Protein AF-A0A923WG57-F1 (afdb_monomer)

Mean predicted aligned error: 2.92 Å

Radius of gyration: 14.77 Å; Cα contacts (8 Å, |Δi|>4): 131; chains: 1; bounding box: 33×25×39 Å

Solvent-accessible surface area (backbone atoms only — not co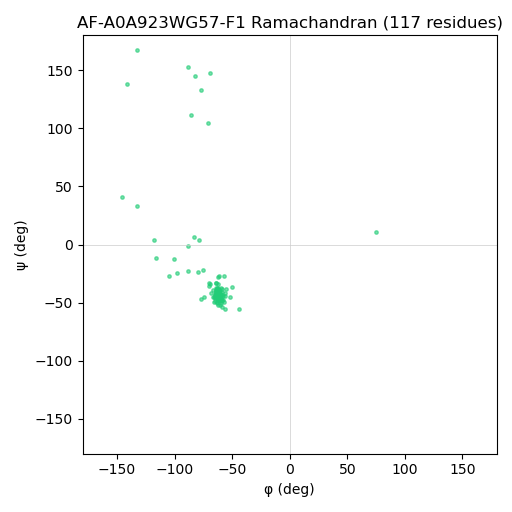mparable to full-atom values): 5946 Å² total; per-residue (Å²): 108,37,70,60,24,47,52,49,17,53,53,31,32,54,52,9,50,39,23,56,78,37,32,36,59,50,31,28,64,33,53,68,44,68,55,82,51,70,68,54,43,53,51,36,26,52,51,9,53,52,30,35,51,51,12,50,52,25,53,69,29,28,86,41,91,63,31,64,60,55,41,54,51,46,32,53,52,21,50,49,52,35,48,53,45,56,51,42,56,76,76,47,90,61,75,36,68,52,41,53,50,52,38,53,49,31,48,51,50,24,51,53,37,52,56,60,75,75,105

Secondary structure (DSSP, 8-state):
-HHHHHHHHHHHHHHHHHHHH-HHHHHHHHHSS---SHHHHHHHHHHHHHHHHHHHHHHHHTTSTTHHHHHHHHHHHHHHHHHHHHHHHHHS----HHHHHHHHHHHHHHHHHHHHHH-

Foldseek 3Di:
DLVLLQVLLVVLLVLLVCLQPPVQVVCCVQQVGGDPDPVSSVVSNVVSVVSNVLSVVSVVCSPPPCNLVSLVVLLVVLVVLLVVLVVCVVVHPRDDPNNVVSNVVSVVSNVVSVVVNVD

Sequence (119 aa):
MKTLLTFTAIIEALTGLALIVASSLLSEVLLGQTINETQGIIIAMVAGVALCSLAAGCWFLREDAAASGMVKALVCYNAGIVFIFVFSMLTTELRSIPFALVAFFHFGCAVWCGMILKN

Nearest PDB structures (foldseek):
  2rld-assembly1_E  TM=5.932E-01  e=5.646E+00  Bacteroides thetaiotaomicron VPI-5482

pLDDT: mean 94.81, std 4.75, range [67.69, 98.69]

Structure (mmCIF, N/CA/C/O backbone):
data_AF-A0A923WG57-F1
#
_entry.id   AF-A0A923WG57-F1
#
loop_
_atom_site.group_PDB
_atom_site.id
_atom_site.type_symbol
_atom_site.label_atom_id
_atom_site.label_alt_id
_atom_site.label_comp_id
_atom_site.label_asym_id
_atom_site.label_entity_id
_atom_site.label_seq_id
_atom_site.pdbx_PDB_ins_code
_atom_site.Cartn_x
_atom_site.Cartn_y
_atom_site.Cartn_z
_atom_site.occupancy
_atom_site.B_iso_or_equiv
_atom_site.auth_seq_id
_atom_site.auth_comp_id
_atom_site.auth_asym_id
_atom_site.auth_atom_id
_atom_site.pdbx_PDB_model_num
ATOM 1 N N . MET A 1 1 ? -9.942 -3.915 14.505 1.00 92.06 1 MET A N 1
ATOM 2 C CA . MET A 1 1 ? -9.435 -3.020 13.434 1.00 92.06 1 MET A CA 1
ATOM 3 C C . MET A 1 1 ? -7.966 -2.639 13.626 1.00 92.06 1 MET A C 1
ATOM 5 O O . MET A 1 1 ? -7.244 -2.682 12.641 1.00 92.06 1 MET A O 1
ATOM 9 N N . LYS A 1 2 ? -7.496 -2.370 14.859 1.00 95.44 2 LYS A N 1
ATOM 10 C CA . LYS A 1 2 ? -6.091 -2.033 15.170 1.00 95.44 2 LYS A CA 1
ATOM 11 C C . LYS A 1 2 ? -5.039 -2.901 14.470 1.00 95.44 2 LYS A C 1
ATOM 13 O O . LYS A 1 2 ? -4.208 -2.359 13.761 1.00 95.44 2 LYS A O 1
ATOM 18 N N . THR A 1 3 ? -5.091 -4.227 14.621 1.00 97.25 3 THR A N 1
ATOM 19 C CA . THR A 1 3 ? -4.087 -5.135 14.027 1.00 97.25 3 THR A CA 1
ATOM 20 C C . THR A 1 3 ? -3.993 -5.000 12.508 1.00 97.25 3 THR A C 1
ATOM 22 O O . THR A 1 3 ? -2.895 -4.850 11.984 1.00 97.25 3 THR A O 1
ATOM 25 N N . LEU A 1 4 ? -5.140 -5.000 11.820 1.00 96.88 4 LEU A N 1
ATOM 26 C CA . LEU A 1 4 ? -5.219 -4.813 10.370 1.00 96.88 4 LEU A CA 1
ATOM 27 C C . LEU A 1 4 ? -4.622 -3.459 9.962 1.00 96.88 4 LEU A C 1
ATOM 29 O O . LEU A 1 4 ? -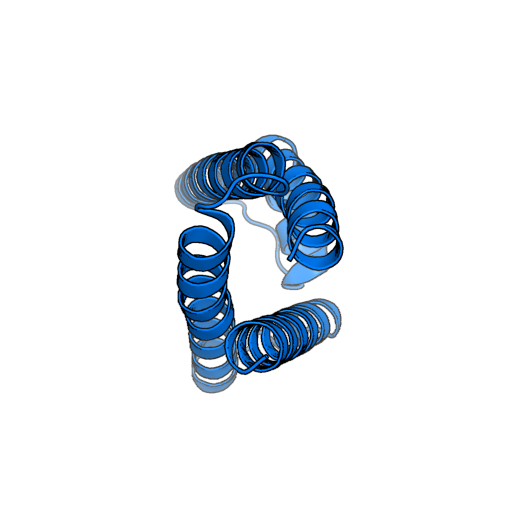3.761 -3.411 9.095 1.00 96.88 4 LEU A O 1
ATOM 33 N N . LEU A 1 5 ? -5.040 -2.370 10.616 1.00 97.88 5 LEU A N 1
ATOM 34 C CA . LEU A 1 5 ? -4.583 -1.023 10.275 1.00 97.88 5 LEU A CA 1
ATOM 35 C C . LEU A 1 5 ? -3.089 -0.820 10.566 1.00 97.88 5 LEU A C 1
ATOM 37 O O . LEU A 1 5 ? -2.395 -0.227 9.751 1.00 97.88 5 LEU A O 1
ATOM 41 N N . THR A 1 6 ? -2.558 -1.362 11.665 1.00 98.38 6 THR A N 1
ATOM 42 C CA . THR A 1 6 ? -1.111 -1.348 11.934 1.00 98.38 6 THR A CA 1
ATOM 43 C C . THR A 1 6 ? -0.342 -2.127 10.870 1.00 98.38 6 THR A C 1
ATOM 45 O O . THR A 1 6 ? 0.672 -1.646 10.372 1.00 98.38 6 THR A O 1
ATOM 48 N N . PHE A 1 7 ? -0.823 -3.321 10.515 1.00 98.12 7 PHE A N 1
ATOM 49 C CA . PHE A 1 7 ? -0.194 -4.157 9.498 1.00 98.12 7 PHE A CA 1
ATOM 50 C C . PHE A 1 7 ? -0.147 -3.448 8.140 1.00 98.12 7 PHE A C 1
ATOM 52 O O . PHE A 1 7 ? 0.928 -3.298 7.563 1.00 98.12 7 PHE A O 1
ATOM 59 N N . THR A 1 8 ? -1.289 -2.938 7.672 1.00 97.38 8 THR A N 1
ATOM 60 C CA . THR A 1 8 ? -1.376 -2.179 6.421 1.00 97.38 8 THR A CA 1
ATOM 61 C C . THR A 1 8 ? -0.519 -0.918 6.471 1.00 97.38 8 THR A C 1
ATOM 63 O O . THR A 1 8 ? 0.210 -0.658 5.524 1.00 97.38 8 THR A O 1
ATOM 66 N N . ALA A 1 9 ? -0.518 -0.170 7.581 1.00 98.25 9 ALA A N 1
ATOM 67 C CA . ALA A 1 9 ? 0.315 1.025 7.712 1.00 98.25 9 ALA A CA 1
ATOM 68 C C . ALA A 1 9 ? 1.804 0.729 7.487 1.00 98.25 9 ALA A C 1
ATOM 70 O O . ALA A 1 9 ? 2.471 1.465 6.770 1.00 98.25 9 ALA A O 1
ATOM 71 N N . ILE A 1 10 ? 2.326 -0.352 8.070 1.00 98.50 10 ILE A N 1
ATOM 72 C CA . ILE A 1 10 ? 3.740 -0.717 7.925 1.00 98.50 10 ILE A CA 1
ATOM 73 C C . ILE A 1 10 ? 4.051 -1.102 6.474 1.00 98.50 10 ILE A C 1
ATOM 75 O O . ILE A 1 10 ? 5.004 -0.583 5.895 1.00 98.50 10 ILE A O 1
ATOM 79 N N . ILE A 1 11 ? 3.247 -1.985 5.876 1.00 97.88 11 ILE A N 1
ATOM 80 C CA . ILE A 1 11 ? 3.490 -2.479 4.514 1.00 97.88 11 ILE A CA 1
ATOM 81 C C . ILE A 1 11 ? 3.362 -1.360 3.474 1.00 97.88 11 ILE A C 1
ATOM 83 O O . ILE A 1 11 ? 4.237 -1.215 2.620 1.00 97.88 11 ILE A O 1
ATOM 87 N N . GLU A 1 12 ? 2.314 -0.542 3.560 1.00 97.81 12 GLU A N 1
ATOM 88 C CA . GLU A 1 12 ? 2.081 0.548 2.608 1.00 97.81 12 GLU A CA 1
ATOM 89 C C . GLU A 1 12 ? 3.106 1.677 2.773 1.00 97.81 12 GLU A C 1
ATOM 91 O O . GLU A 1 12 ? 3.524 2.269 1.782 1.00 97.81 12 GLU A O 1
ATOM 96 N N . ALA A 1 13 ? 3.588 1.943 3.995 1.00 98.50 13 ALA A N 1
ATOM 97 C CA . ALA A 1 13 ? 4.668 2.909 4.206 1.00 98.50 13 ALA A CA 1
ATOM 98 C C . ALA A 1 13 ? 5.981 2.437 3.570 1.00 98.50 13 ALA A C 1
ATOM 100 O O . ALA A 1 13 ? 6.651 3.218 2.898 1.00 98.50 13 ALA A O 1
ATOM 101 N N . LEU A 1 14 ? 6.349 1.163 3.755 1.00 98.12 14 LEU A N 1
ATOM 102 C CA . LEU A 1 14 ? 7.566 0.600 3.163 1.00 98.12 14 LEU A CA 1
ATOM 103 C C . LEU A 1 14 ? 7.482 0.575 1.633 1.00 98.12 14 LEU A C 1
ATOM 105 O O . LEU A 1 14 ? 8.421 1.003 0.962 1.00 98.12 14 LEU A O 1
ATOM 109 N N . THR A 1 15 ? 6.346 0.139 1.087 1.00 97.12 15 THR A N 1
ATOM 110 C CA . THR A 1 15 ? 6.103 0.130 -0.363 1.00 97.12 15 THR A CA 1
ATOM 111 C C . THR A 1 15 ? 6.089 1.550 -0.929 1.00 97.12 15 THR A C 1
ATOM 113 O O . THR A 1 15 ? 6.724 1.814 -1.949 1.00 97.12 15 THR A O 1
ATOM 116 N N . GLY A 1 16 ? 5.430 2.490 -0.247 1.00 98.12 16 GLY A N 1
ATOM 117 C CA . GLY A 1 16 ? 5.365 3.892 -0.647 1.00 98.12 16 GLY A CA 1
ATOM 118 C C . GLY A 1 16 ? 6.733 4.568 -0.663 1.00 98.12 16 GLY A C 1
ATOM 119 O O . GLY A 1 16 ? 7.092 5.215 -1.647 1.00 98.12 16 GLY A O 1
ATOM 120 N N . LEU A 1 17 ? 7.544 4.354 0.377 1.00 98.50 17 LEU A N 1
ATOM 121 C CA . LEU A 1 17 ? 8.924 4.837 0.423 1.00 98.50 17 LEU A CA 1
ATOM 122 C C . LEU A 1 17 ? 9.770 4.227 -0.695 1.00 98.50 17 LEU A C 1
ATOM 124 O O . LEU A 1 17 ? 10.478 4.962 -1.379 1.00 98.50 17 LEU A O 1
ATOM 128 N N . ALA A 1 18 ? 9.666 2.916 -0.924 1.00 98.06 18 ALA A N 1
ATOM 129 C CA . ALA A 1 18 ? 10.389 2.241 -1.998 1.00 98.06 18 ALA A CA 1
ATOM 130 C C . ALA A 1 18 ? 10.003 2.780 -3.389 1.00 98.06 18 ALA A C 1
ATOM 132 O O . ALA A 1 18 ? 10.885 2.999 -4.215 1.00 98.06 18 ALA A O 1
ATOM 133 N N . LEU A 1 19 ? 8.723 3.085 -3.632 1.00 97.81 19 LEU A N 1
ATOM 134 C CA . LEU A 1 19 ? 8.271 3.746 -4.863 1.00 97.81 19 LEU A CA 1
ATOM 135 C C . LEU A 1 19 ? 8.827 5.168 -5.024 1.00 97.81 19 LEU A C 1
ATOM 137 O O . LEU A 1 19 ? 9.071 5.599 -6.147 1.00 97.81 19 LEU A O 1
ATOM 141 N N . ILE A 1 20 ? 9.038 5.905 -3.932 1.00 98.31 20 ILE A N 1
ATOM 142 C CA . ILE A 1 20 ? 9.596 7.264 -3.992 1.00 98.31 20 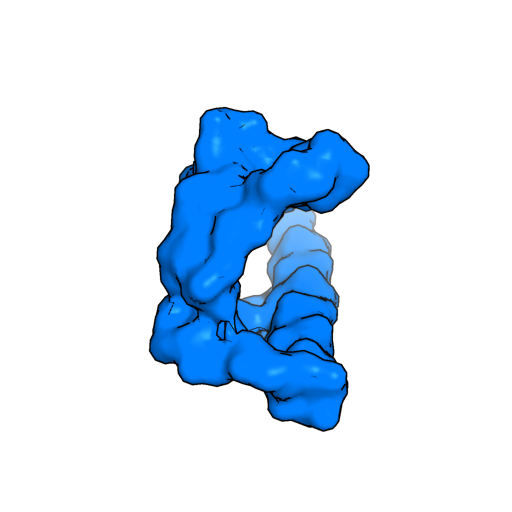ILE A CA 1
ATOM 143 C C . ILE A 1 20 ? 11.097 7.233 -4.296 1.00 98.31 20 ILE A C 1
ATOM 145 O O . ILE A 1 20 ? 11.569 8.024 -5.109 1.00 98.31 20 ILE A O 1
ATOM 149 N N . VAL A 1 21 ? 11.854 6.351 -3.635 1.00 98.00 21 VAL A N 1
ATOM 150 C CA . VAL A 1 21 ? 13.329 6.390 -3.670 1.00 98.00 21 VAL A CA 1
ATOM 151 C C . VAL A 1 21 ? 13.952 5.427 -4.678 1.00 98.00 21 VAL A C 1
ATOM 153 O O . VAL A 1 21 ? 15.082 5.641 -5.106 1.00 98.00 21 VAL A O 1
ATOM 156 N N . ALA A 1 22 ? 13.245 4.356 -5.039 1.00 97.06 22 ALA A N 1
ATOM 157 C CA . ALA A 1 22 ? 13.778 3.242 -5.817 1.00 97.06 22 ALA A CA 1
ATOM 158 C C . ALA A 1 22 ? 12.718 2.639 -6.760 1.00 97.06 22 ALA A C 1
ATOM 160 O O . ALA A 1 22 ? 12.638 1.419 -6.912 1.00 97.06 22 ALA A O 1
ATOM 161 N N . SER A 1 23 ? 11.908 3.485 -7.409 1.00 96.12 23 SER A N 1
ATOM 162 C CA . SER A 1 23 ? 10.811 3.064 -8.299 1.00 96.12 23 SER A CA 1
ATOM 163 C C . SER A 1 23 ? 11.242 2.072 -9.381 1.00 96.12 23 SER A C 1
ATOM 165 O O . SER A 1 23 ? 10.565 1.064 -9.576 1.00 96.12 23 SER A O 1
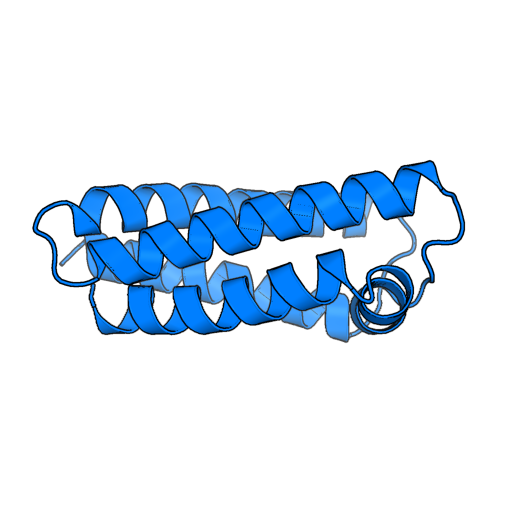ATOM 167 N N . SER A 1 24 ? 12.371 2.312 -10.056 1.00 95.62 24 SER A N 1
ATOM 168 C CA . SER A 1 24 ? 12.869 1.417 -11.110 1.00 95.62 24 SER A CA 1
ATOM 169 C C . SER A 1 24 ? 13.232 0.031 -10.571 1.00 95.62 24 SER A C 1
ATOM 171 O O . SER A 1 24 ? 12.845 -0.961 -11.181 1.00 95.62 24 SER A O 1
ATOM 173 N N . LEU A 1 25 ? 13.894 -0.041 -9.408 1.00 96.06 25 LEU A N 1
ATOM 174 C CA . LEU A 1 25 ? 14.246 -1.305 -8.751 1.00 96.06 25 LEU A CA 1
ATOM 175 C C . LEU A 1 25 ? 12.995 -2.044 -8.270 1.00 96.06 25 LEU A C 1
ATOM 177 O O . LEU A 1 25 ? 12.859 -3.246 -8.478 1.00 96.06 25 LEU A O 1
ATOM 181 N N . LEU A 1 26 ? 12.064 -1.329 -7.635 1.00 95.38 26 LEU A N 1
ATOM 182 C CA . LEU A 1 26 ? 10.831 -1.938 -7.152 1.00 95.38 26 LEU A CA 1
ATOM 183 C C . LEU A 1 26 ? 9.982 -2.466 -8.316 1.00 95.38 26 LEU A C 1
ATOM 185 O O . LEU A 1 26 ? 9.436 -3.561 -8.220 1.00 95.38 26 LEU A O 1
ATOM 189 N N . SER A 1 27 ? 9.912 -1.732 -9.428 1.00 93.62 27 SER A N 1
ATOM 190 C CA . SER A 1 27 ? 9.252 -2.197 -10.649 1.00 93.62 27 SER A CA 1
ATOM 191 C C . SER A 1 27 ? 9.942 -3.420 -11.244 1.00 93.62 27 SER A C 1
ATOM 193 O O . SER A 1 27 ? 9.265 -4.353 -11.660 1.00 93.62 27 SER A O 1
ATOM 195 N N . GLU A 1 28 ? 11.273 -3.468 -11.256 1.00 94.06 28 GLU A N 1
ATOM 196 C CA . GLU A 1 28 ? 12.004 -4.635 -11.751 1.00 94.06 28 GLU A CA 1
ATOM 197 C C . GLU A 1 28 ? 11.694 -5.879 -10.917 1.00 94.06 28 GLU A C 1
ATOM 199 O O . GLU A 1 28 ? 11.354 -6.925 -11.463 1.00 94.06 28 GLU A O 1
ATOM 204 N N . VAL A 1 29 ? 11.721 -5.751 -9.589 1.00 93.19 29 VAL A N 1
ATOM 205 C CA . VAL A 1 29 ? 11.403 -6.854 -8.678 1.00 93.19 29 VAL A CA 1
ATOM 206 C C . VAL A 1 29 ? 9.945 -7.283 -8.819 1.00 93.19 29 VAL A C 1
ATOM 208 O O . VAL A 1 29 ? 9.664 -8.475 -8.925 1.00 93.19 29 VAL A O 1
ATOM 211 N N . LEU A 1 30 ? 9.004 -6.335 -8.809 1.00 90.62 30 LEU A N 1
ATOM 212 C CA . LEU A 1 30 ? 7.579 -6.651 -8.804 1.00 90.62 30 LEU A CA 1
ATOM 213 C C . LEU A 1 30 ? 7.077 -7.068 -10.180 1.00 90.62 30 LEU A C 1
ATOM 215 O O . LEU A 1 30 ? 6.386 -8.072 -10.287 1.00 90.62 30 LEU A O 1
ATOM 219 N N . LEU A 1 31 ? 7.419 -6.329 -11.231 1.00 89.69 31 LEU A N 1
ATOM 220 C CA . LEU A 1 31 ? 6.874 -6.492 -12.581 1.00 89.69 31 LEU A CA 1
ATOM 221 C C . LEU A 1 31 ? 7.812 -7.265 -13.519 1.00 89.69 31 LEU A C 1
ATOM 223 O O . LEU A 1 31 ? 7.383 -7.686 -14.589 1.00 89.69 31 LEU A O 1
A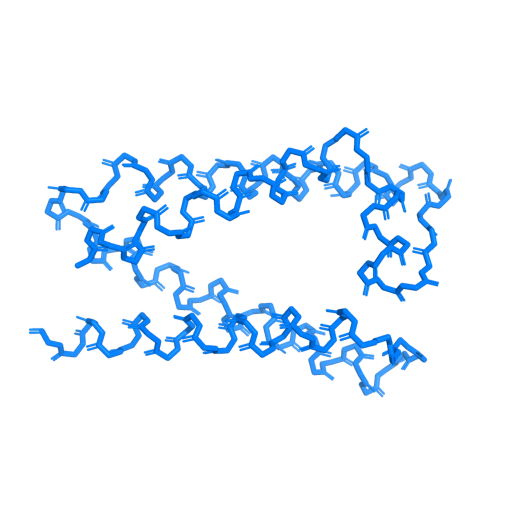TOM 227 N N . GLY A 1 32 ? 9.075 -7.479 -13.140 1.00 89.81 32 GLY A N 1
ATOM 228 C CA . GLY A 1 32 ? 10.094 -8.053 -14.028 1.00 89.81 32 GLY A CA 1
ATOM 229 C C . GLY A 1 32 ? 10.607 -7.067 -15.082 1.00 89.81 32 GLY A C 1
ATOM 230 O O . GLY A 1 32 ? 11.266 -7.484 -16.031 1.00 89.81 32 GLY A O 1
ATOM 231 N N . GLN A 1 33 ? 10.268 -5.779 -14.957 1.00 90.56 33 GLN A N 1
ATOM 232 C CA . GLN A 1 33 ? 10.620 -4.732 -15.916 1.00 90.56 33 GLN A CA 1
ATOM 233 C C . GLN A 1 33 ? 10.984 -3.434 -15.197 1.00 90.56 33 GLN A C 1
ATOM 235 O O . GLN A 1 33 ? 10.310 -3.028 -14.248 1.00 90.56 33 GLN A O 1
ATOM 240 N N . THR A 1 34 ? 12.030 -2.760 -15.668 1.00 93.69 34 THR A N 1
ATOM 241 C CA . THR A 1 34 ? 12.462 -1.474 -15.116 1.00 93.69 34 THR A CA 1
ATOM 242 C C . THR A 1 34 ? 11.630 -0.325 -15.685 1.00 93.69 34 THR A C 1
ATOM 244 O O . THR A 1 34 ? 11.264 -0.308 -16.862 1.00 93.69 34 THR A O 1
ATOM 247 N N . ILE A 1 35 ? 11.367 0.688 -14.858 1.00 92.94 35 ILE A N 1
ATOM 248 C CA . ILE A 1 35 ? 10.841 1.972 -15.333 1.00 92.94 35 ILE A CA 1
ATOM 249 C C . ILE A 1 35 ? 12.030 2.833 -15.757 1.00 92.94 35 ILE A C 1
ATOM 251 O O . ILE A 1 35 ? 12.806 3.263 -14.902 1.00 92.94 35 ILE A O 1
ATOM 255 N N . ASN A 1 36 ? 12.161 3.084 -17.060 1.00 92.94 36 ASN A N 1
ATOM 256 C CA . ASN A 1 36 ? 13.257 3.889 -17.620 1.00 92.94 36 ASN A CA 1
ATOM 257 C C . ASN A 1 36 ? 12.800 5.295 -18.036 1.00 92.94 36 ASN A C 1
ATOM 259 O O . ASN A 1 36 ? 13.584 6.241 -18.022 1.00 92.94 36 ASN A O 1
ATOM 263 N N . GLU A 1 37 ? 11.521 5.441 -18.379 1.00 95.44 37 GLU A N 1
ATOM 264 C CA . GLU A 1 37 ? 10.949 6.708 -18.825 1.00 95.44 37 GLU A CA 1
ATOM 265 C C . GLU A 1 37 ? 10.708 7.655 -17.646 1.00 95.44 37 GLU A C 1
ATOM 267 O O . GLU A 1 37 ? 10.089 7.280 -16.645 1.00 95.44 37 GLU A O 1
ATOM 272 N N . THR A 1 38 ? 11.115 8.921 -17.785 1.00 96.06 38 THR A N 1
ATOM 273 C CA . THR A 1 38 ? 10.965 9.946 -16.734 1.00 96.06 38 THR A CA 1
ATOM 274 C C . THR A 1 38 ? 9.517 10.090 -16.262 1.00 96.06 38 THR A C 1
ATOM 276 O O . THR A 1 38 ? 9.262 10.242 -15.069 1.00 96.06 38 THR A O 1
ATOM 279 N N . GLN A 1 39 ? 8.555 9.993 -17.182 1.00 97.06 39 GLN A N 1
ATOM 280 C CA . GLN A 1 39 ? 7.129 10.072 -16.856 1.00 97.06 39 GLN A CA 1
ATOM 281 C C . GLN A 1 39 ? 6.695 8.915 -15.948 1.00 97.06 39 GLN A C 1
ATOM 283 O O . GLN A 1 39 ? 5.992 9.136 -14.964 1.00 97.06 39 GLN A O 1
ATOM 288 N N . GLY A 1 40 ? 7.165 7.696 -16.232 1.00 96.31 40 GLY A N 1
ATOM 289 C CA . GLY A 1 40 ? 6.879 6.523 -15.410 1.00 96.31 40 GLY A CA 1
ATOM 290 C C . GLY A 1 40 ? 7.470 6.645 -14.007 1.00 96.31 40 GLY A C 1
ATOM 291 O O . GLY A 1 40 ? 6.803 6.303 -13.033 1.00 96.31 40 GLY A O 1
ATOM 292 N N . ILE A 1 41 ? 8.686 7.193 -13.890 1.00 97.44 41 ILE A N 1
ATOM 293 C CA . ILE A 1 41 ? 9.340 7.429 -12.593 1.00 97.44 41 ILE A CA 1
ATOM 294 C C . ILE A 1 41 ? 8.514 8.414 -11.761 1.00 97.44 41 ILE A C 1
ATOM 296 O O . ILE A 1 41 ? 8.215 8.131 -10.603 1.00 97.44 41 ILE A O 1
ATOM 300 N N . ILE A 1 42 ? 8.087 9.534 -12.353 1.00 98.06 42 ILE A N 1
ATOM 301 C CA . ILE A 1 42 ? 7.266 10.540 -11.662 1.00 98.06 42 ILE A CA 1
ATOM 302 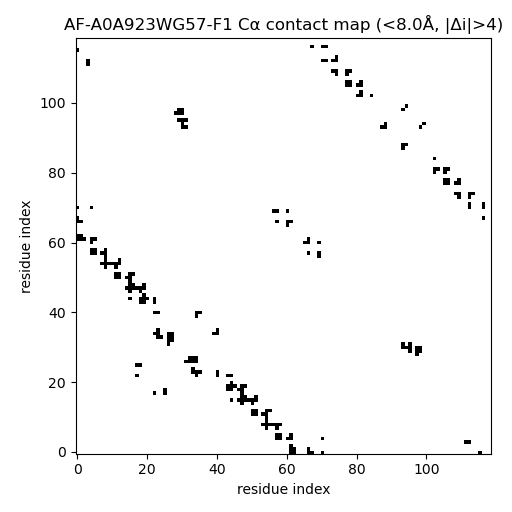C C . ILE A 1 42 ? 5.933 9.935 -11.203 1.00 98.06 42 ILE A C 1
ATOM 304 O O . ILE A 1 42 ? 5.542 10.126 -10.052 1.00 98.06 42 ILE A O 1
ATOM 308 N N . ILE A 1 43 ? 5.252 9.171 -12.063 1.00 98.06 43 ILE A N 1
ATOM 309 C CA . ILE A 1 43 ? 3.988 8.503 -11.714 1.00 98.06 43 ILE A CA 1
ATOM 310 C C . ILE A 1 43 ? 4.191 7.525 -10.549 1.00 98.06 43 ILE A C 1
ATOM 312 O O . ILE A 1 43 ? 3.391 7.520 -9.613 1.00 98.06 43 ILE A O 1
ATOM 316 N N . ALA A 1 44 ? 5.273 6.742 -10.563 1.00 97.44 44 ALA A N 1
ATOM 317 C CA . ALA A 1 44 ? 5.602 5.822 -9.478 1.00 97.44 44 ALA A CA 1
ATOM 318 C C . ALA A 1 44 ? 5.850 6.561 -8.152 1.00 97.44 44 ALA A C 1
ATOM 320 O O . ALA A 1 44 ? 5.318 6.157 -7.121 1.00 97.44 44 ALA A O 1
ATOM 321 N N . MET A 1 45 ? 6.573 7.684 -8.172 1.00 98.12 45 MET A N 1
ATOM 322 C CA . MET A 1 45 ? 6.793 8.504 -6.975 1.00 98.12 45 MET A CA 1
ATOM 323 C C . MET A 1 45 ? 5.484 9.084 -6.429 1.00 98.12 45 MET A C 1
ATOM 325 O O . MET A 1 45 ? 5.257 9.058 -5.220 1.00 98.12 45 MET A O 1
ATOM 329 N N . VAL A 1 46 ? 4.597 9.571 -7.304 1.00 98.50 46 VAL A N 1
ATOM 330 C CA . VAL A 1 46 ? 3.266 10.066 -6.912 1.00 98.50 46 VAL A CA 1
ATOM 331 C C . VAL A 1 46 ? 2.436 8.948 -6.280 1.00 98.50 46 VAL A C 1
ATOM 333 O O . VAL A 1 46 ? 1.838 9.157 -5.223 1.00 98.50 46 VAL A O 1
ATOM 336 N N . ALA A 1 47 ? 2.446 7.749 -6.869 1.00 97.88 47 ALA A N 1
ATOM 337 C CA . ALA A 1 47 ? 1.816 6.577 -6.269 1.00 97.88 47 ALA A CA 1
ATOM 338 C C . ALA A 1 47 ? 2.424 6.264 -4.891 1.00 97.88 47 ALA A C 1
ATOM 340 O O . ALA A 1 47 ? 1.688 6.013 -3.941 1.00 97.88 47 ALA A O 1
ATOM 341 N N . GLY A 1 48 ? 3.746 6.378 -4.743 1.00 98.38 48 GLY A N 1
ATOM 342 C CA . GLY A 1 48 ? 4.428 6.205 -3.463 1.00 98.38 48 GLY A CA 1
ATOM 343 C C . GLY A 1 48 ? 3.975 7.197 -2.387 1.00 98.38 48 GLY A C 1
ATOM 344 O O . GLY A 1 48 ? 3.686 6.794 -1.262 1.00 98.38 48 GLY A O 1
ATOM 345 N N . VAL A 1 49 ? 3.809 8.479 -2.731 1.00 98.69 49 VAL A N 1
ATOM 346 C CA . VAL A 1 49 ? 3.255 9.498 -1.816 1.00 98.69 49 VAL A CA 1
ATOM 347 C C . VAL A 1 49 ? 1.811 9.171 -1.427 1.00 98.69 49 VAL A C 1
ATOM 349 O O . VAL A 1 49 ? 1.430 9.341 -0.264 1.00 98.69 49 VAL A O 1
ATOM 352 N N . ALA A 1 50 ? 1.010 8.655 -2.362 1.00 98.38 50 ALA A N 1
ATOM 353 C CA . ALA A 1 50 ? -0.351 8.216 -2.073 1.00 98.38 50 ALA A CA 1
ATOM 354 C C . ALA A 1 50 ? -0.373 7.029 -1.089 1.00 98.38 50 ALA A C 1
ATOM 356 O O . ALA A 1 50 ? -1.141 7.063 -0.126 1.00 98.38 50 ALA A O 1
ATOM 357 N N . LEU A 1 51 ? 0.508 6.032 -1.257 1.00 98.38 51 LEU A N 1
ATOM 358 C CA . LEU A 1 51 ? 0.632 4.906 -0.320 1.00 98.38 51 LEU A CA 1
ATOM 359 C C . LEU A 1 51 ? 1.120 5.352 1.062 1.00 98.38 51 LEU A C 1
ATOM 361 O O . LEU A 1 51 ? 0.545 4.951 2.070 1.00 98.38 51 LEU A O 1
ATOM 365 N N . CYS A 1 52 ? 2.104 6.253 1.134 1.00 98.56 52 CYS A N 1
ATOM 366 C CA . CYS A 1 52 ? 2.535 6.851 2.401 1.00 98.56 52 CYS A CA 1
ATOM 367 C C . CYS A 1 52 ? 1.388 7.597 3.105 1.00 98.56 52 CYS A C 1
ATOM 369 O O . CYS A 1 52 ? 1.255 7.529 4.327 1.00 98.56 52 CYS A O 1
ATOM 371 N N . SER A 1 53 ? 0.525 8.276 2.345 1.00 98.56 53 SER A N 1
ATOM 372 C CA . SER A 1 53 ? -0.653 8.962 2.891 1.00 98.56 53 SER A CA 1
ATOM 373 C C . SER A 1 53 ? -1.698 7.968 3.413 1.00 98.56 53 SER A C 1
ATOM 375 O O . SER A 1 53 ? -2.245 8.152 4.502 1.00 98.56 53 SER A O 1
ATOM 377 N N . LEU A 1 54 ? -1.934 6.876 2.677 1.00 98.12 54 LEU A N 1
ATOM 378 C CA . LEU A 1 54 ? -2.798 5.774 3.106 1.00 98.12 54 LEU A CA 1
ATOM 379 C C . LEU A 1 54 ? -2.263 5.123 4.391 1.00 98.12 54 LEU A C 1
ATOM 381 O O . LEU A 1 54 ? -3.023 4.881 5.331 1.00 98.12 54 LEU A O 1
ATOM 385 N N . ALA A 1 55 ? -0.951 4.895 4.456 1.00 98.44 55 ALA A N 1
ATOM 386 C CA . ALA A 1 55 ? -0.266 4.353 5.618 1.00 98.44 55 ALA A CA 1
ATOM 387 C C . ALA A 1 55 ? -0.402 5.260 6.844 1.00 98.44 55 ALA A C 1
ATOM 389 O O . ALA A 1 55 ? -0.729 4.779 7.928 1.00 98.44 55 ALA A O 1
ATOM 390 N N . ALA A 1 56 ? -0.222 6.573 6.672 1.00 98.44 56 ALA A N 1
ATOM 391 C CA . ALA A 1 56 ? -0.438 7.553 7.729 1.00 98.44 56 ALA A CA 1
ATOM 392 C C . ALA A 1 56 ? -1.887 7.515 8.242 1.00 98.44 56 ALA A C 1
ATOM 394 O O . ALA A 1 56 ? -2.107 7.441 9.450 1.00 98.44 56 ALA A O 1
ATOM 395 N N . GLY A 1 57 ? -2.874 7.471 7.340 1.00 98.19 57 GLY A N 1
ATOM 396 C CA . GLY A 1 57 ? -4.284 7.307 7.707 1.00 98.19 57 GLY A CA 1
ATOM 397 C C . GLY A 1 57 ? -4.539 6.026 8.509 1.00 98.19 57 GLY A C 1
ATOM 398 O O . GLY A 1 57 ? -5.193 6.066 9.550 1.00 98.19 57 GLY A O 1
ATOM 399 N N . CYS A 1 58 ? -3.959 4.899 8.083 1.00 98.19 58 CYS A N 1
ATOM 400 C CA . CYS A 1 58 ? -4.064 3.627 8.798 1.00 98.19 58 CYS A CA 1
ATOM 401 C C . CYS A 1 58 ? -3.428 3.723 10.187 1.00 98.19 58 CYS A C 1
ATOM 403 O O . CYS A 1 58 ? -4.009 3.262 11.168 1.00 98.19 58 CYS A O 1
ATOM 405 N N . TRP A 1 59 ? -2.254 4.347 10.282 1.00 98.38 59 TRP A N 1
ATOM 406 C CA . TRP A 1 59 ? -1.536 4.511 11.536 1.00 98.38 59 TRP A CA 1
ATOM 407 C C . TRP A 1 59 ? -2.327 5.368 12.519 1.00 98.38 59 TRP A C 1
ATOM 409 O O . TRP A 1 59 ? -2.525 4.940 13.653 1.00 98.38 59 TRP A O 1
ATOM 419 N N . PHE A 1 60 ? -2.801 6.543 12.108 1.00 97.94 60 PHE A N 1
ATOM 420 C CA . PHE A 1 60 ? -3.488 7.472 13.006 1.00 97.94 60 PHE A CA 1
ATOM 421 C C . PHE A 1 60 ? -4.869 6.975 13.435 1.00 97.94 60 PHE A C 1
ATOM 423 O O . PHE A 1 60 ? -5.237 7.148 14.592 1.00 97.94 60 PHE A O 1
ATOM 430 N N . LEU A 1 61 ? -5.605 6.299 12.551 1.00 97.62 61 LEU A N 1
ATOM 431 C CA . LEU A 1 61 ? -6.963 5.832 12.844 1.00 97.62 61 LEU A CA 1
ATOM 432 C C . LEU A 1 61 ? -7.018 4.442 13.495 1.00 97.62 61 LEU A C 1
ATOM 434 O O . LEU A 1 61 ? -8.105 3.972 13.817 1.00 97.62 61 LEU A O 1
ATOM 438 N N . ARG A 1 62 ? -5.884 3.758 13.713 1.00 96.31 62 ARG A N 1
ATOM 439 C CA . ARG A 1 62 ? -5.858 2.355 14.191 1.00 96.31 62 ARG A CA 1
ATOM 440 C C . ARG A 1 62 ? -6.581 2.108 15.522 1.00 96.31 62 ARG A C 1
ATOM 442 O O . ARG A 1 62 ? -7.021 0.987 15.774 1.00 96.31 62 ARG A O 1
ATOM 449 N N . GLU A 1 63 ? -6.655 3.127 16.370 1.00 95.69 63 GLU A N 1
ATOM 450 C CA . GLU A 1 63 ? -7.281 3.104 17.700 1.00 95.69 63 GLU A CA 1
ATOM 451 C C . GLU A 1 63 ? -8.460 4.083 17.806 1.00 95.69 63 GLU A C 1
ATOM 453 O O . GLU A 1 63 ? -9.053 4.215 18.872 1.00 95.69 63 GLU A O 1
ATOM 458 N N . ASP A 1 64 ? -8.812 4.743 16.703 1.00 95.75 64 ASP A N 1
ATOM 459 C CA . ASP A 1 64 ? -9.870 5.746 16.652 1.00 95.75 64 ASP A CA 1
ATOM 460 C C . ASP A 1 64 ? -11.243 5.108 16.368 1.00 95.75 64 ASP A C 1
ATOM 462 O O . ASP A 1 64 ? -11.347 4.068 15.710 1.00 95.75 64 ASP A O 1
ATOM 466 N N . ALA A 1 65 ? -12.327 5.747 16.818 1.00 93.06 65 ALA A N 1
ATOM 467 C CA . ALA A 1 65 ? -13.692 5.300 16.530 1.00 93.06 65 ALA A CA 1
ATOM 468 C C . ALA A 1 65 ? -14.014 5.305 15.017 1.00 93.06 65 ALA A C 1
ATOM 470 O O . ALA A 1 65 ? -14.819 4.500 14.540 1.00 93.06 65 ALA A O 1
ATOM 471 N N . ALA A 1 66 ? -13.346 6.161 14.238 1.00 95.06 66 ALA A N 1
ATOM 472 C CA . ALA A 1 66 ? -13.455 6.251 12.787 1.00 95.06 66 ALA A CA 1
ATOM 473 C C . ALA A 1 66 ? -12.658 5.169 12.028 1.00 95.06 66 ALA A C 1
ATOM 475 O O . ALA A 1 66 ? -12.681 5.152 10.793 1.00 95.06 66 ALA A O 1
ATOM 476 N N . ALA A 1 67 ? -12.011 4.219 12.720 1.00 96.06 67 ALA A N 1
ATOM 477 C CA . ALA A 1 67 ? -11.276 3.109 12.103 1.00 96.06 67 ALA A CA 1
ATOM 478 C C . ALA A 1 67 ? -12.099 2.355 11.043 1.00 96.06 67 ALA A C 1
ATOM 480 O O . ALA A 1 67 ? -11.569 1.949 10.009 1.00 96.06 67 ALA A O 1
ATOM 481 N N . SER A 1 68 ? -13.407 2.201 11.264 1.00 96.06 68 SER A N 1
ATOM 482 C CA . SER A 1 68 ? -14.304 1.509 10.330 1.00 96.06 68 SER A CA 1
ATOM 483 C C . SER A 1 68 ? -14.393 2.200 8.963 1.00 96.06 68 SER A C 1
ATOM 485 O O . SER A 1 68 ? -14.480 1.520 7.939 1.00 96.06 68 SER A O 1
ATOM 487 N N . GLY A 1 69 ? -14.318 3.535 8.923 1.00 97.12 69 GLY A N 1
ATOM 488 C CA . GLY A 1 69 ? -14.265 4.309 7.683 1.00 97.12 69 GLY A CA 1
ATOM 489 C C . GLY A 1 69 ? -12.990 4.020 6.896 1.00 97.12 69 GLY A C 1
ATOM 490 O O . GLY A 1 69 ? -13.053 3.753 5.696 1.00 97.12 69 GLY A O 1
ATOM 491 N N . MET A 1 70 ? -11.849 3.958 7.589 1.00 97.81 70 MET A N 1
ATOM 492 C CA . MET A 1 70 ? -10.571 3.604 6.971 1.00 97.81 70 MET A CA 1
ATOM 493 C C . MET A 1 70 ? -10.573 2.171 6.432 1.00 97.81 70 MET A C 1
ATOM 495 O O . MET A 1 70 ? -10.131 1.931 5.313 1.00 97.81 70 MET A O 1
ATOM 499 N N . VAL A 1 71 ? -11.136 1.212 7.175 1.00 97.69 71 VAL A N 1
ATOM 500 C CA . VAL A 1 71 ? -11.237 -0.181 6.709 1.00 97.69 71 VAL A CA 1
ATOM 501 C C . VAL A 1 71 ? -12.119 -0.293 5.459 1.00 97.69 71 VAL A C 1
ATOM 503 O O . VAL A 1 71 ? -11.772 -1.028 4.538 1.00 97.69 71 VAL A O 1
ATOM 506 N N . LYS A 1 72 ? -13.218 0.469 5.359 1.00 97.69 72 LYS A N 1
ATOM 507 C CA . LYS A 1 72 ? -14.034 0.529 4.129 1.00 97.69 72 LYS A CA 1
ATOM 508 C C . LYS A 1 72 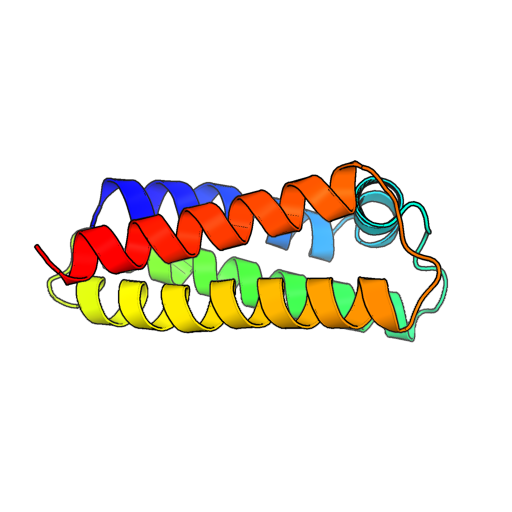? -13.248 1.098 2.944 1.00 97.69 72 LYS A C 1
ATOM 510 O O . LYS A 1 72 ? -13.339 0.556 1.844 1.00 97.69 72 LYS A O 1
ATOM 515 N N . ALA A 1 73 ? -12.449 2.143 3.164 1.00 97.75 73 ALA A N 1
ATOM 516 C CA . ALA A 1 73 ? -11.559 2.676 2.134 1.00 97.75 73 ALA A CA 1
ATOM 517 C C . ALA A 1 73 ? -10.520 1.631 1.687 1.00 97.75 73 ALA A C 1
ATOM 519 O O . ALA A 1 73 ? -10.293 1.468 0.489 1.00 97.75 73 ALA A O 1
ATOM 520 N N . LEU A 1 74 ? -9.966 0.853 2.625 1.00 97.75 74 LEU A N 1
ATOM 521 C CA . LEU A 1 74 ? -9.042 -0.241 2.319 1.00 97.75 74 LEU A CA 1
ATOM 522 C C . LEU A 1 74 ? -9.686 -1.370 1.508 1.00 97.75 74 LEU A C 1
ATOM 524 O O . LEU A 1 74 ? -9.004 -1.954 0.670 1.00 97.75 74 LEU A O 1
ATOM 528 N N . VAL A 1 75 ? -10.977 -1.671 1.689 1.00 97.75 75 VAL A N 1
ATOM 529 C CA . VAL A 1 75 ? -11.683 -2.614 0.798 1.00 97.75 75 VAL A CA 1
ATOM 530 C C . VAL A 1 75 ? -11.653 -2.104 -0.644 1.00 97.75 75 VAL A C 1
ATOM 532 O O . VAL A 1 75 ? -11.284 -2.855 -1.542 1.00 97.75 75 VAL A O 1
ATOM 535 N N . CYS A 1 76 ? -11.995 -0.829 -0.859 1.00 97.19 76 CYS A N 1
ATOM 536 C CA . CYS A 1 76 ? -11.992 -0.212 -2.188 1.00 97.19 76 CYS A CA 1
ATOM 537 C C . CYS A 1 76 ? -10.588 -0.213 -2.808 1.00 97.19 76 CYS A C 1
ATOM 539 O O . CYS A 1 76 ? -10.413 -0.654 -3.942 1.00 97.19 76 CYS A O 1
ATOM 541 N N . TYR A 1 77 ? -9.584 0.205 -2.034 1.00 97.62 77 TYR A N 1
ATOM 542 C CA . TYR A 1 77 ? -8.185 0.201 -2.453 1.00 97.62 77 TYR A CA 1
ATOM 543 C C . TYR A 1 77 ? -7.724 -1.199 -2.884 1.00 97.62 77 TYR A C 1
ATOM 545 O O . TYR A 1 77 ? -7.305 -1.382 -4.025 1.00 97.62 77 TYR A O 1
ATOM 553 N N . ASN A 1 78 ? -7.875 -2.207 -2.019 1.00 97.69 78 ASN A N 1
ATOM 554 C CA . ASN A 1 78 ? -7.431 -3.568 -2.321 1.00 97.69 78 ASN A CA 1
ATOM 555 C C . ASN A 1 78 ? -8.190 -4.174 -3.513 1.00 97.69 78 ASN A C 1
ATOM 557 O O . ASN A 1 78 ? -7.581 -4.827 -4.357 1.00 97.69 78 ASN A O 1
ATOM 561 N N . ALA A 1 79 ? -9.501 -3.934 -3.622 1.00 96.19 79 ALA A N 1
ATOM 562 C CA . ALA A 1 79 ? -10.292 -4.386 -4.766 1.00 96.19 79 ALA A CA 1
ATOM 563 C C . ALA A 1 79 ? -9.831 -3.731 -6.078 1.00 96.19 79 ALA A C 1
ATOM 565 O O . ALA A 1 79 ? -9.726 -4.412 -7.096 1.00 96.19 79 ALA A O 1
ATOM 566 N N . GLY A 1 80 ? -9.508 -2.435 -6.049 1.00 96.69 80 GLY A N 1
ATOM 567 C CA . GLY A 1 80 ? -8.950 -1.714 -7.190 1.00 96.69 80 GLY A CA 1
ATOM 568 C C . GLY A 1 80 ? -7.607 -2.288 -7.642 1.00 96.69 80 GLY A C 1
ATOM 569 O O . GLY A 1 80 ? -7.421 -2.527 -8.833 1.00 96.69 80 GLY A O 1
ATOM 570 N N . ILE A 1 81 ? -6.703 -2.590 -6.704 1.00 95.12 81 ILE A N 1
ATOM 571 C CA . ILE A 1 81 ? -5.416 -3.223 -7.029 1.00 95.12 81 ILE A CA 1
ATOM 572 C C . ILE A 1 81 ? -5.619 -4.612 -7.645 1.00 95.12 81 ILE A C 1
ATOM 574 O O . ILE A 1 81 ? -5.028 -4.911 -8.682 1.00 95.12 81 ILE A O 1
ATOM 578 N N . VAL A 1 82 ? -6.498 -5.442 -7.073 1.00 95.44 82 VAL A N 1
ATOM 579 C CA . VAL A 1 82 ? -6.829 -6.764 -7.636 1.00 95.44 82 VAL A CA 1
ATOM 580 C C . VAL A 1 82 ? -7.433 -6.636 -9.038 1.00 95.44 82 VAL A C 1
ATOM 582 O O . VAL A 1 82 ? -7.080 -7.404 -9.930 1.00 95.44 82 VAL A O 1
ATOM 585 N N . PHE A 1 83 ? -8.308 -5.654 -9.267 1.00 95.00 83 PHE A N 1
ATOM 586 C CA . PHE A 1 83 ? -8.880 -5.402 -10.588 1.00 95.00 83 PHE A CA 1
ATOM 587 C C . PHE A 1 83 ? -7.808 -5.010 -11.613 1.00 95.00 83 PHE A C 1
ATOM 589 O O . PHE A 1 83 ? -7.744 -5.623 -12.678 1.00 95.00 83 PHE A O 1
ATOM 596 N N . ILE A 1 84 ? -6.943 -4.042 -11.283 1.00 92.81 84 ILE A N 1
ATOM 597 C CA . ILE A 1 84 ? -5.823 -3.623 -12.144 1.00 92.81 84 ILE A CA 1
ATOM 598 C C . I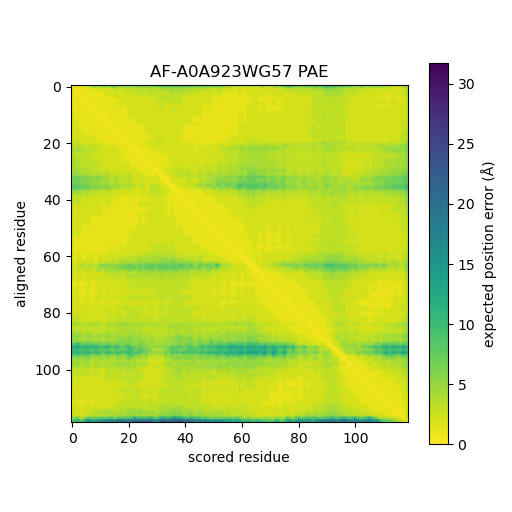LE A 1 84 ? -4.936 -4.823 -12.462 1.00 92.81 84 ILE A C 1
ATOM 600 O O . ILE A 1 84 ? -4.524 -5.008 -13.601 1.00 92.81 84 ILE A O 1
ATOM 604 N N . PHE A 1 85 ? -4.680 -5.669 -11.473 1.00 88.75 85 PHE A N 1
ATOM 605 C CA . PHE A 1 85 ? -3.870 -6.857 -11.647 1.00 88.75 85 PHE A CA 1
ATOM 606 C C . PHE A 1 85 ? -4.475 -7.855 -12.642 1.00 88.75 85 PHE A C 1
ATOM 608 O O . PHE A 1 85 ? -3.810 -8.264 -13.596 1.00 88.75 85 PHE A O 1
ATOM 615 N N . VAL A 1 86 ? -5.745 -8.224 -12.448 1.00 90.38 86 VAL A N 1
ATOM 616 C CA . VAL A 1 86 ? -6.462 -9.131 -13.356 1.00 90.38 86 VAL A CA 1
ATOM 617 C C . VAL A 1 86 ? -6.512 -8.534 -14.759 1.00 90.38 86 VAL A C 1
ATOM 619 O O . VAL A 1 86 ? -6.242 -9.229 -15.734 1.00 90.38 86 VAL A O 1
ATOM 622 N N . PHE A 1 87 ? -6.788 -7.236 -14.871 1.00 91.88 87 PHE A N 1
ATOM 623 C CA . PHE A 1 87 ? -6.788 -6.534 -16.147 1.00 91.88 87 PHE A CA 1
ATOM 624 C C . PHE A 1 87 ? -5.417 -6.593 -16.841 1.00 91.88 87 PHE A C 1
ATOM 626 O O . PHE A 1 87 ? -5.338 -6.954 -18.016 1.00 91.88 87 PHE A O 1
ATOM 633 N N . SER A 1 88 ? -4.328 -6.319 -16.123 1.00 89.94 88 SER A N 1
ATOM 634 C CA . SER A 1 88 ? -2.963 -6.394 -16.656 1.00 89.94 88 SER A CA 1
ATOM 635 C C . SER A 1 88 ? -2.588 -7.811 -17.093 1.00 89.94 88 SER A C 1
ATOM 637 O O . SER A 1 88 ? -1.968 -7.977 -18.140 1.00 89.94 88 SER A O 1
ATOM 639 N N . MET A 1 89 ? -3.016 -8.848 -16.365 1.00 84.81 89 MET A N 1
ATOM 640 C CA . MET A 1 89 ? -2.808 -10.244 -16.774 1.00 84.81 89 MET A CA 1
ATOM 641 C C . MET A 1 89 ? -3.503 -10.611 -18.090 1.00 84.81 89 MET A C 1
ATOM 643 O O . MET A 1 89 ? -3.053 -11.539 -18.769 1.00 84.81 89 MET A O 1
ATOM 647 N N . LEU A 1 90 ? -4.610 -9.942 -18.415 1.00 89.50 90 LEU A N 1
ATOM 648 C CA . LEU A 1 90 ? -5.393 -10.186 -19.627 1.00 89.50 90 LEU A CA 1
ATOM 649 C C . LEU A 1 90 ? -4.913 -9.356 -20.823 1.00 89.50 90 LEU A C 1
ATOM 651 O O . LEU A 1 90 ? -5.187 -9.727 -21.960 1.00 89.50 90 LEU A O 1
ATOM 655 N N . THR A 1 91 ? -4.230 -8.238 -20.576 1.00 91.50 91 THR A N 1
ATOM 656 C CA . THR A 1 91 ? -3.908 -7.233 -21.606 1.00 91.50 91 THR A CA 1
ATOM 657 C C . THR A 1 91 ? -2.417 -7.065 -21.873 1.00 91.50 91 THR A C 1
ATOM 659 O O . THR A 1 91 ? -2.046 -6.435 -22.860 1.00 91.50 91 THR A O 1
ATOM 662 N N . THR A 1 92 ? -1.557 -7.625 -21.021 1.00 85.88 92 THR A N 1
ATOM 663 C CA . THR A 1 92 ? -0.099 -7.488 -21.113 1.00 85.88 92 THR A CA 1
ATOM 664 C C . THR A 1 92 ? 0.603 -8.839 -20.969 1.00 85.88 92 THR A C 1
ATOM 666 O O . THR A 1 92 ? 0.017 -9.823 -20.517 1.00 85.88 92 THR A O 1
ATOM 669 N N . GLU A 1 93 ? 1.895 -8.864 -21.291 1.00 82.25 93 GLU A N 1
ATOM 670 C CA . GLU A 1 93 ? 2.777 -10.026 -21.108 1.00 82.25 93 GLU A CA 1
ATOM 671 C C . GLU A 1 93 ? 3.346 -10.138 -19.674 1.00 82.25 93 GLU A C 1
ATOM 673 O O . GLU A 1 93 ? 4.201 -10.981 -19.396 1.00 82.25 93 GLU A O 1
ATOM 678 N N . LEU A 1 94 ? 2.903 -9.292 -18.731 1.00 79.81 94 LEU A N 1
ATOM 679 C CA . LEU A 1 94 ? 3.415 -9.279 -17.357 1.00 79.81 94 LEU A CA 1
ATOM 680 C C . LEU A 1 94 ? 2.949 -10.521 -16.585 1.00 79.81 94 LEU A C 1
ATOM 682 O O . LEU A 1 94 ? 1.796 -10.617 -16.155 1.00 79.81 94 LEU A O 1
ATOM 686 N N . ARG A 1 95 ? 3.863 -11.479 -16.385 1.00 80.62 95 ARG A N 1
ATOM 687 C CA . ARG A 1 95 ? 3.604 -12.739 -15.656 1.00 80.62 95 ARG A CA 1
ATOM 688 C C . ARG A 1 95 ? 4.673 -13.095 -14.620 1.00 80.62 95 ARG A C 1
ATOM 690 O O . ARG A 1 95 ? 4.963 -14.270 -14.406 1.00 80.62 95 ARG A O 1
ATOM 697 N N . SER A 1 96 ? 5.278 -12.103 -13.973 1.00 84.81 96 SER A N 1
ATOM 698 C CA . SER A 1 96 ? 6.258 -12.374 -12.918 1.00 84.81 96 SER A CA 1
ATOM 699 C C . SER A 1 96 ? 5.582 -12.966 -11.664 1.00 84.81 96 SER A C 1
ATOM 701 O O . SER A 1 96 ? 4.437 -12.652 -11.325 1.00 84.81 96 SER A O 1
ATOM 703 N N . ILE A 1 97 ? 6.300 -13.837 -10.948 1.00 87.44 97 ILE A N 1
ATOM 704 C CA . ILE A 1 97 ? 5.820 -14.417 -9.681 1.00 87.44 97 ILE A CA 1
ATOM 705 C C . ILE A 1 97 ? 5.566 -13.327 -8.622 1.00 87.44 97 ILE A C 1
ATOM 707 O O . ILE A 1 97 ? 4.506 -13.366 -7.994 1.00 87.44 97 ILE A O 1
ATOM 711 N N . PRO A 1 98 ? 6.460 -12.333 -8.425 1.00 89.81 98 PRO A N 1
ATOM 712 C CA . PRO A 1 98 ? 6.227 -11.260 -7.459 1.00 89.81 98 PRO A CA 1
ATOM 713 C C . PRO A 1 98 ? 4.956 -10.461 -7.749 1.00 89.81 98 PRO A C 1
ATOM 715 O O . PRO A 1 98 ? 4.212 -10.154 -6.820 1.00 89.81 98 PRO A O 1
ATOM 718 N N . PHE A 1 99 ? 4.649 -10.212 -9.026 1.00 86.38 99 PHE A N 1
ATOM 719 C CA . PHE A 1 99 ? 3.408 -9.561 -9.432 1.00 86.38 99 PHE A CA 1
ATOM 720 C C . PHE A 1 99 ? 2.198 -10.356 -8.918 1.00 86.38 99 PHE A C 1
ATOM 722 O O . PHE A 1 99 ? 1.330 -9.797 -8.247 1.00 86.38 99 PHE A O 1
ATOM 729 N N . ALA A 1 100 ? 2.163 -11.674 -9.144 1.00 88.31 100 ALA A N 1
ATOM 730 C CA . ALA A 1 100 ? 1.080 -12.531 -8.654 1.00 88.31 100 ALA A CA 1
ATOM 731 C C . ALA A 1 100 ? 0.951 -12.551 -7.129 1.00 88.31 100 ALA A C 1
ATOM 733 O O . ALA A 1 100 ? -0.165 -12.511 -6.607 1.00 88.31 100 ALA A O 1
ATOM 734 N N . LEU A 1 101 ? 2.071 -12.558 -6.407 1.00 91.38 101 LEU A N 1
ATOM 735 C CA . LEU A 1 101 ? 2.056 -12.509 -4.946 1.00 91.38 101 LEU A CA 1
ATOM 736 C C . LEU A 1 101 ? 1.423 -11.217 -4.419 1.00 91.38 101 LEU A C 1
ATOM 738 O O . LEU A 1 101 ? 0.643 -11.280 -3.469 1.00 91.38 101 LEU A O 1
ATOM 742 N N . VAL A 1 102 ? 1.684 -10.073 -5.060 1.00 91.69 102 VAL A N 1
ATOM 743 C CA . VAL A 1 102 ? 1.052 -8.792 -4.703 1.00 91.69 102 VAL A CA 1
ATOM 744 C C . VAL A 1 102 ? -0.468 -8.868 -4.864 1.00 91.69 102 VAL A C 1
ATOM 746 O O . VAL A 1 102 ? -1.209 -8.452 -3.974 1.00 91.69 102 VAL A O 1
ATOM 749 N N . ALA A 1 103 ? -0.967 -9.471 -5.941 1.00 91.38 103 ALA A N 1
ATOM 750 C CA . ALA A 1 103 ? -2.407 -9.621 -6.146 1.00 91.38 103 ALA A CA 1
ATOM 751 C C . ALA A 1 103 ? -3.083 -10.474 -5.073 1.00 91.38 103 ALA A C 1
ATOM 753 O O . ALA A 1 103 ? -4.108 -10.081 -4.512 1.00 91.38 103 ALA A O 1
ATOM 754 N N . PHE A 1 104 ? -2.499 -11.636 -4.769 1.00 94.56 104 PHE A N 1
ATOM 755 C CA . PHE A 1 104 ? -3.017 -12.516 -3.724 1.00 94.56 104 PHE A CA 1
ATOM 756 C C . PHE A 1 104 ? -2.959 -11.852 -2.351 1.00 94.56 104 PHE A C 1
ATOM 758 O O . PHE A 1 104 ? -3.895 -12.001 -1.563 1.00 94.56 104 PHE A O 1
ATOM 765 N N . PHE A 1 105 ? -1.904 -11.081 -2.085 1.00 95.12 105 PHE A N 1
ATOM 766 C CA . PHE A 1 105 ? -1.783 -10.284 -0.875 1.00 95.12 105 PHE A CA 1
ATOM 767 C C . PHE A 1 105 ? -2.944 -9.288 -0.738 1.00 95.12 105 PHE A C 1
ATOM 769 O O . PHE A 1 105 ? -3.669 -9.337 0.257 1.00 95.12 105 PHE A O 1
ATOM 776 N N . HIS A 1 106 ? -3.199 -8.458 -1.755 1.00 97.06 106 HIS A N 1
ATOM 777 C CA . HIS A 1 106 ? -4.302 -7.491 -1.718 1.00 97.06 106 HIS A CA 1
ATOM 778 C C . HIS A 1 106 ? -5.676 -8.165 -1.650 1.00 97.06 106 HIS A C 1
ATOM 780 O O . HIS A 1 106 ? -6.547 -7.709 -0.909 1.00 97.06 106 HIS A O 1
ATOM 786 N N . PHE A 1 107 ? -5.875 -9.288 -2.346 1.00 97.00 107 PHE A N 1
ATOM 787 C CA . PHE A 1 107 ? -7.103 -10.073 -2.223 1.00 97.00 107 PHE A CA 1
ATOM 788 C C . PHE A 1 107 ? -7.319 -10.560 -0.781 1.00 97.00 107 PHE A C 1
ATOM 790 O O . PHE A 1 107 ? -8.396 -10.367 -0.213 1.00 97.00 107 PHE A O 1
ATOM 797 N N . GLY A 1 108 ? -6.283 -11.122 -0.152 1.00 97.38 108 GLY A N 1
ATOM 798 C CA . GLY A 1 108 ? -6.321 -11.537 1.249 1.00 97.38 108 GLY A CA 1
ATOM 799 C C . GLY A 1 108 ? -6.627 -10.374 2.197 1.00 97.38 108 GLY A C 1
ATOM 800 O O . GLY A 1 108 ? -7.482 -10.500 3.077 1.00 97.38 108 GLY A O 1
ATOM 801 N N . CYS A 1 109 ? -6.004 -9.212 1.983 1.00 97.06 109 CYS A N 1
ATOM 802 C CA . CYS A 1 109 ? -6.285 -7.995 2.744 1.00 97.06 109 CYS A CA 1
ATOM 803 C C . CYS A 1 109 ? -7.733 -7.513 2.567 1.00 97.06 109 CYS A C 1
ATOM 805 O O . CYS A 1 109 ? -8.367 -7.151 3.560 1.00 97.06 109 CYS A O 1
ATOM 807 N N . ALA A 1 110 ? -8.293 -7.555 1.352 1.00 96.88 110 ALA A N 1
ATOM 808 C CA . ALA A 1 110 ? -9.694 -7.207 1.100 1.00 96.88 110 ALA A CA 1
ATOM 809 C C . ALA A 1 110 ? -10.653 -8.132 1.865 1.00 96.88 110 ALA A C 1
ATOM 811 O O . ALA A 1 110 ? -11.585 -7.657 2.521 1.00 96.88 110 ALA A O 1
ATOM 812 N N . VAL A 1 111 ? -10.393 -9.444 1.839 1.00 97.38 111 VAL A N 1
ATOM 813 C CA . VAL A 1 111 ? -11.166 -10.435 2.601 1.00 97.38 111 VAL A CA 1
ATOM 814 C C . VAL A 1 111 ? -11.057 -10.162 4.103 1.00 97.38 111 VAL A C 1
ATOM 816 O O . VAL A 1 111 ? -12.076 -10.139 4.793 1.00 97.38 111 VAL A O 1
ATOM 819 N N . TRP A 1 112 ? -9.857 -9.875 4.618 1.00 97.62 112 TRP A N 1
ATOM 820 C CA . TRP A 1 112 ? -9.658 -9.546 6.033 1.00 97.62 112 TRP A CA 1
ATOM 821 C C . TRP A 1 112 ? -10.415 -8.279 6.454 1.00 97.62 112 TRP A C 1
ATOM 823 O O . TRP A 1 112 ? -11.079 -8.276 7.495 1.00 97.62 112 TRP A O 1
ATOM 833 N N . CYS A 1 113 ? -10.400 -7.236 5.620 1.00 96.75 113 CYS A N 1
ATOM 834 C CA . CYS A 1 113 ? -11.201 -6.032 5.837 1.00 96.75 113 CYS A CA 1
ATOM 835 C C . CYS A 1 113 ? -12.701 -6.365 5.913 1.00 96.75 113 CYS A C 1
ATOM 837 O O . CYS A 1 113 ? -13.377 -5.937 6.848 1.00 96.75 113 CYS A O 1
ATOM 839 N N . GLY A 1 114 ? -13.213 -7.164 4.972 1.00 95.44 114 GLY A N 1
ATOM 840 C CA . GLY A 1 114 ? -14.619 -7.575 4.935 1.00 95.44 114 GLY A CA 1
ATOM 841 C C . GLY A 1 114 ? -15.045 -8.388 6.161 1.00 95.44 114 GLY A C 1
ATOM 842 O O . GLY A 1 114 ? -16.105 -8.131 6.729 1.00 95.44 114 GLY A O 1
ATOM 843 N N . MET A 1 115 ? -14.201 -9.3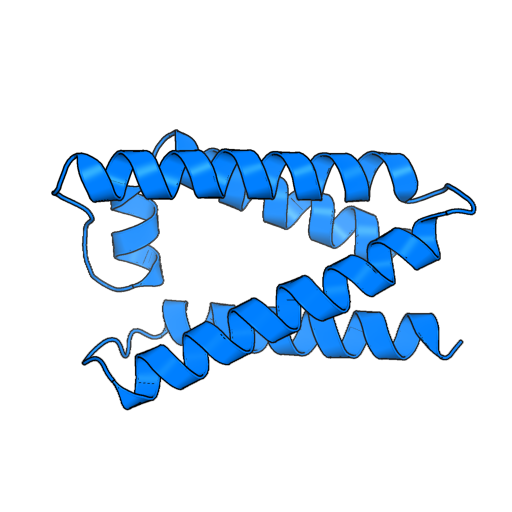19 6.619 1.00 96.44 115 MET A N 1
ATOM 844 C CA . MET A 1 115 ? -14.456 -10.095 7.839 1.00 96.44 115 MET A CA 1
ATOM 845 C C . MET A 1 115 ? -14.526 -9.203 9.082 1.00 96.44 115 MET A C 1
ATOM 847 O O . MET A 1 115 ? -15.410 -9.384 9.911 1.00 96.44 115 MET A O 1
ATOM 851 N N . ILE A 1 116 ? -13.623 -8.223 9.205 1.00 94.69 116 ILE A N 1
ATOM 852 C CA . ILE A 1 116 ? -13.611 -7.296 10.344 1.00 94.69 116 ILE A CA 1
ATOM 853 C C . ILE A 1 116 ? -14.808 -6.340 10.319 1.00 94.69 116 ILE A C 1
ATOM 855 O O . ILE A 1 116 ? -15.278 -5.969 11.382 1.00 94.69 116 ILE A O 1
ATOM 859 N N . LEU A 1 117 ? -15.292 -5.925 9.145 1.00 93.81 117 LEU A N 1
ATOM 860 C CA . LEU A 1 117 ? -16.455 -5.032 9.034 1.00 93.81 117 LEU A CA 1
ATOM 861 C C . LEU A 1 117 ? -17.793 -5.728 9.303 1.00 93.81 117 LEU A C 1
ATOM 863 O O . LEU A 1 117 ? -18.781 -5.052 9.577 1.00 93.81 117 LEU A O 1
ATOM 867 N N . LYS A 1 118 ? -17.839 -7.055 9.164 1.00 89.50 118 LYS A N 1
ATOM 868 C CA . LYS A 1 118 ? -19.029 -7.862 9.446 1.00 89.50 118 LYS A CA 1
ATOM 869 C C . LYS A 1 118 ? -19.219 -8.126 10.947 1.00 89.50 118 LYS A C 1
ATOM 871 O O . LYS A 1 118 ? -20.342 -8.418 11.355 1.00 89.50 118 LYS A O 1
ATOM 876 N N . ASN A 1 119 ? -18.138 -8.051 11.723 1.00 67.69 119 ASN A N 1
ATOM 877 C CA . ASN A 1 119 ? -18.106 -8.287 13.167 1.00 67.69 119 ASN A CA 1
ATOM 878 C C . ASN A 1 119 ? -18.233 -6.978 13.948 1.00 67.69 119 ASN A C 1
ATOM 880 O O . ASN A 1 119 ? -18.861 -7.025 15.025 1.00 67.69 119 ASN A O 1
#